Protein AF-A0A958IW26-F1 (afdb_monomer_lite)

Foldseek 3Di:
DDDDDPDPPPPLPDDVLLVCCVPVVDPVSLVVVLVVCLVLQVVLLVVCVVVAPPPDDSVVLSVQLSVQQSVLSVPDDSVVSDDSSVSSNVSSNVSSVVVCVVVVRCPVVNVVVVVVVVVVVVVVVVVVVVVVVVVVVD

Sequence (138 aa):
MITNKIGETMKVQIDPTWQEFYQEKASGVRDKLMTKYLGLVHYVVNKLFKTVPGNVDRDDLVNIGVIGLSEALDRYNPYFGIKFETYAIPRIRGAIIDELRKQDWIPRSLRSKSNRIKKIVEELEQTQRGEVNDRVVA

pLDDT: mean 78.83, std 17.08, range [34.84, 98.19]

Secondary structure (DSSP, 8-state):
-----TT--------HHHHHHHHH--HHHHHHHHHHHHHHHHHHHHHHHTTS-TTS-HHHHHHHHHHHHHHHHHH--GGG---HHHHHHHHHHHHHHHHHHHTT-S-HHHHHHHHHHHHHHHHHHHHHHHHHHHHH--

Structure (mmCIF, N/CA/C/O backbone):
data_AF-A0A958IW26-F1
#
_entry.id   AF-A0A958IW26-F1
#
loop_
_atom_site.group_PDB
_atom_site.id
_atom_site.type_symbol
_atom_site.label_atom_id
_atom_site.label_alt_id
_atom_site.label_comp_id
_atom_site.label_asym_id
_atom_site.label_entity_id
_atom_site.label_seq_id
_atom_site.pdbx_PDB_ins_code
_atom_site.Cartn_x
_atom_site.Cartn_y
_atom_site.Cartn_z
_atom_site.occupancy
_atom_site.B_iso_or_equiv
_atom_site.auth_seq_id
_atom_site.auth_comp_id
_atom_site.auth_asym_id
_atom_site.auth_atom_id
_atom_site.pdbx_PDB_model_num
ATOM 1 N N . MET A 1 1 ? -3.474 37.244 33.821 1.00 37.94 1 MET A N 1
ATOM 2 C CA . MET A 1 1 ? -4.214 35.970 33.691 1.00 37.94 1 MET A CA 1
ATOM 3 C C . MET A 1 1 ? -4.217 35.576 32.222 1.00 37.94 1 MET A C 1
ATOM 5 O O . MET A 1 1 ? -4.948 36.183 31.456 1.00 37.94 1 MET A O 1
ATOM 9 N N . ILE A 1 2 ? -3.360 34.640 31.807 1.00 34.84 2 ILE A N 1
ATOM 10 C CA . ILE A 1 2 ? -3.390 34.072 30.449 1.00 34.84 2 ILE A CA 1
ATOM 11 C C . ILE A 1 2 ? -3.484 32.557 30.623 1.00 34.84 2 ILE A C 1
ATOM 13 O O . ILE A 1 2 ? -2.478 31.860 30.709 1.00 34.84 2 ILE A O 1
ATOM 17 N N . THR A 1 3 ? -4.704 32.050 30.778 1.00 40.06 3 THR A N 1
ATOM 18 C CA . THR A 1 3 ? -4.978 30.612 30.805 1.00 40.06 3 THR A CA 1
ATOM 19 C C . THR A 1 3 ? -5.306 30.139 29.395 1.00 40.06 3 THR A C 1
ATOM 21 O O . THR A 1 3 ? -6.387 30.390 28.876 1.00 40.06 3 THR A O 1
ATOM 24 N N . ASN A 1 4 ? -4.300 29.508 28.792 1.00 46.69 4 ASN A N 1
ATOM 25 C CA . ASN A 1 4 ? -4.349 28.291 27.983 1.00 46.69 4 ASN A CA 1
ATOM 26 C C . ASN A 1 4 ? -5.651 27.977 27.201 1.00 46.69 4 ASN A C 1
ATOM 28 O O . ASN A 1 4 ? -6.670 27.619 27.788 1.00 46.69 4 ASN A O 1
ATOM 32 N N . LYS A 1 5 ? -5.558 27.984 25.862 1.00 46.91 5 LYS A N 1
ATOM 33 C CA . LYS A 1 5 ? -6.530 27.369 24.933 1.00 46.91 5 LYS A CA 1
ATOM 34 C C . LYS A 1 5 ? -5.863 26.541 23.815 1.00 46.91 5 LYS A C 1
ATOM 36 O O . LYS A 1 5 ? -6.458 26.328 22.768 1.00 46.91 5 LYS A O 1
ATOM 41 N N . ILE A 1 6 ? -4.649 26.021 24.024 1.00 49.97 6 ILE A N 1
ATOM 42 C CA . ILE A 1 6 ? -3.988 25.091 23.073 1.00 49.97 6 ILE A CA 1
ATOM 43 C C . ILE A 1 6 ? -4.329 23.616 23.357 1.00 49.97 6 ILE A C 1
ATOM 45 O O . ILE A 1 6 ? -3.515 22.723 23.153 1.00 49.97 6 ILE A O 1
ATOM 49 N N . GLY A 1 7 ? -5.542 23.354 23.847 1.00 41.53 7 GLY A N 1
ATOM 50 C CA . GLY A 1 7 ? -5.981 22.025 24.277 1.00 41.53 7 GLY A CA 1
ATOM 51 C C . GLY A 1 7 ? -7.435 21.707 23.942 1.00 41.53 7 GLY A C 1
ATOM 52 O O . GLY A 1 7 ? -8.033 20.870 24.616 1.00 41.53 7 GLY A O 1
ATOM 53 N N . GLU A 1 8 ? -8.026 22.353 22.931 1.00 43.31 8 GLU A N 1
ATOM 54 C CA . GLU A 1 8 ? -9.251 21.821 22.329 1.00 43.31 8 GLU A CA 1
ATOM 55 C C . GLU A 1 8 ? -8.871 20.542 21.581 1.00 43.31 8 GLU A C 1
ATOM 57 O O . GLU A 1 8 ? -8.380 20.545 20.455 1.00 43.31 8 GLU A O 1
ATOM 62 N N . THR A 1 9 ? -9.014 19.434 22.302 1.00 50.34 9 THR A N 1
ATOM 63 C CA . THR A 1 9 ? -8.904 18.063 21.824 1.00 50.34 9 THR A CA 1
ATOM 64 C C . THR A 1 9 ? -9.733 17.920 20.555 1.00 50.34 9 THR A C 1
ATOM 66 O O . THR A 1 9 ? -10.955 17.783 20.599 1.00 50.34 9 THR A O 1
ATOM 69 N N . MET A 1 10 ? -9.060 17.962 19.406 1.00 47.66 10 MET A N 1
ATOM 70 C CA . MET A 1 10 ? -9.622 17.555 18.127 1.00 47.66 10 MET A CA 1
ATOM 71 C C . MET A 1 10 ? -10.072 16.106 18.310 1.00 47.66 10 MET A C 1
ATOM 73 O O . MET A 1 10 ? -9.257 15.184 18.314 1.00 47.66 10 MET A O 1
ATOM 77 N N . LYS A 1 11 ? -11.367 15.905 18.573 1.00 52.69 11 LYS A N 1
ATOM 78 C CA . LYS A 1 11 ? -11.960 14.575 18.660 1.00 52.69 11 LYS A CA 1
ATOM 79 C C . LYS A 1 11 ? -11.818 13.959 17.276 1.00 52.69 11 LYS A C 1
ATOM 81 O O . LYS A 1 11 ? -12.607 14.261 16.386 1.00 52.69 11 LYS A O 1
ATOM 86 N N . VAL A 1 12 ? -10.776 13.155 17.076 1.00 61.44 12 VAL A N 1
ATOM 87 C CA . VAL A 1 12 ? -10.599 12.389 15.845 1.00 61.44 12 VAL A CA 1
ATOM 88 C C . VAL A 1 12 ? -11.829 11.493 15.724 1.00 61.44 12 VAL A C 1
ATOM 90 O O . VAL A 1 12 ? -12.020 10.582 16.528 1.00 61.44 12 VAL A O 1
ATOM 93 N N . GLN A 1 13 ? -12.716 11.802 14.775 1.00 66.12 13 GLN A N 1
ATOM 94 C CA . GLN A 1 13 ? -13.845 10.940 14.443 1.00 66.12 13 GLN A CA 1
ATOM 95 C C . GLN A 1 13 ? -13.286 9.702 13.746 1.00 66.12 13 GLN A C 1
ATOM 97 O O . GLN A 1 13 ? -12.961 9.725 12.561 1.00 66.12 13 GLN A O 1
ATOM 102 N N . ILE A 1 14 ? -13.117 8.638 14.521 1.00 73.62 14 ILE A N 1
ATOM 103 C CA . ILE A 1 14 ? -12.685 7.335 14.027 1.00 73.62 14 ILE A CA 1
ATOM 104 C C . ILE A 1 14 ? -13.924 6.608 13.499 1.00 73.62 14 ILE A C 1
ATOM 106 O O . ILE A 1 14 ? -14.941 6.556 14.187 1.00 73.62 14 ILE A O 1
ATOM 110 N N . ASP A 1 15 ? -13.844 6.060 12.283 1.00 79.75 15 ASP A N 1
ATOM 111 C CA . ASP A 1 15 ? -14.889 5.185 11.728 1.00 79.75 15 ASP A CA 1
ATOM 112 C C . ASP A 1 15 ? -15.143 4.027 12.721 1.00 79.75 15 ASP A C 1
ATOM 114 O O . ASP A 1 15 ? -14.179 3.358 13.116 1.00 79.75 15 ASP A O 1
ATOM 118 N N . PRO A 1 16 ? -16.399 3.762 13.122 1.00 80.44 16 PRO A N 1
ATOM 119 C CA . PRO A 1 16 ? -16.733 2.680 14.049 1.00 80.44 16 PRO A CA 1
ATOM 120 C C . PRO A 1 16 ? -16.180 1.316 13.620 1.00 80.44 16 PRO A C 1
ATOM 122 O O . PRO A 1 16 ? -15.759 0.531 14.466 1.00 80.44 16 PRO A O 1
ATOM 125 N N . THR A 1 17 ? -16.078 1.069 12.309 1.00 82.06 17 THR A N 1
ATOM 126 C CA . THR A 1 17 ? -15.515 -0.172 11.751 1.00 82.06 17 THR A CA 1
ATOM 127 C C . THR A 1 17 ? -14.055 -0.371 12.170 1.00 82.06 17 THR A C 1
ATOM 129 O O . THR A 1 17 ? -13.616 -1.489 12.431 1.00 82.06 17 THR A O 1
ATOM 132 N N . TRP A 1 18 ? -13.283 0.718 12.259 1.00 84.12 18 TRP A N 1
ATOM 133 C CA . TRP A 1 18 ? -11.896 0.668 12.720 1.00 84.12 18 TRP A CA 1
ATOM 134 C C . TRP A 1 18 ? -11.808 0.461 14.232 1.00 84.12 18 TRP A C 1
ATOM 136 O O . TRP A 1 18 ? -10.890 -0.210 14.692 1.00 84.12 18 TRP A O 1
ATOM 146 N N . GLN A 1 19 ? -12.759 0.984 15.010 1.00 80.38 19 GLN A N 1
ATOM 147 C CA . GLN A 1 19 ? -12.811 0.713 16.449 1.00 80.38 19 GLN A CA 1
ATOM 148 C C . GLN A 1 19 ? -13.086 -0.773 16.717 1.00 80.38 19 GLN A C 1
ATOM 150 O O . GLN A 1 19 ? -12.364 -1.392 17.494 1.00 80.38 19 GLN A O 1
ATOM 155 N N . GLU A 1 20 ? -14.062 -1.357 16.019 1.00 80.56 20 GLU A N 1
ATOM 156 C CA . GLU A 1 20 ? -14.410 -2.783 16.101 1.00 80.56 20 GLU A CA 1
ATOM 157 C C . GLU A 1 20 ? -13.225 -3.677 15.698 1.00 80.56 20 GLU A C 1
ATOM 159 O O . GLU A 1 20 ? -12.880 -4.622 16.408 1.00 80.56 20 GLU A O 1
ATOM 164 N N . PHE A 1 21 ? -12.518 -3.318 14.618 1.00 81.62 21 PHE A N 1
ATOM 165 C CA . PHE A 1 21 ? -11.328 -4.038 14.156 1.00 81.62 21 PHE A CA 1
ATOM 166 C C . PHE A 1 21 ? -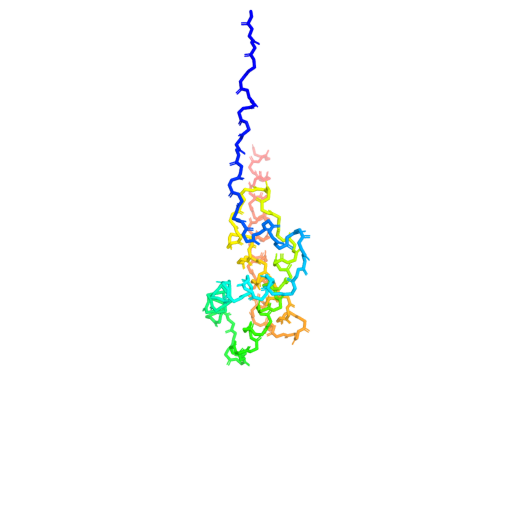10.240 -4.144 15.236 1.00 81.62 21 PHE A C 1
ATOM 168 O O . PHE A 1 21 ? -9.623 -5.199 15.398 1.00 81.62 21 PHE A O 1
ATOM 175 N N . TYR A 1 22 ? -10.026 -3.068 15.998 1.00 76.06 22 TYR A N 1
ATOM 176 C CA . TYR A 1 22 ? -9.035 -3.028 17.072 1.00 76.06 22 TYR A CA 1
ATOM 177 C C . TYR A 1 22 ? -9.491 -3.704 18.368 1.00 76.06 22 TYR A C 1
ATOM 179 O O . TYR A 1 22 ? -8.637 -4.197 19.106 1.00 76.06 22 TYR A O 1
ATOM 187 N N . GLN A 1 23 ? -10.795 -3.725 18.654 1.00 73.19 23 GLN A N 1
ATOM 188 C CA . GLN A 1 23 ? -11.321 -4.306 19.891 1.00 73.19 23 GLN A CA 1
ATOM 189 C C . GLN A 1 23 ? -11.568 -5.810 19.796 1.00 73.19 23 GLN A C 1
ATOM 191 O O . GLN A 1 23 ? -11.191 -6.538 20.710 1.00 73.19 23 GLN A O 1
ATOM 196 N N . GLU A 1 24 ? -12.160 -6.291 18.704 1.00 67.88 24 GLU A N 1
ATOM 197 C CA . GLU A 1 24 ? -12.549 -7.701 18.608 1.00 67.88 24 GLU A CA 1
ATOM 198 C C . GLU A 1 24 ? -11.514 -8.566 17.886 1.00 67.88 24 GLU A C 1
ATOM 200 O O . GLU A 1 24 ? -11.528 -9.784 18.057 1.00 67.88 24 GLU A O 1
ATOM 205 N N . LYS A 1 25 ? -10.626 -7.982 17.058 1.00 61.50 25 LYS A N 1
ATOM 206 C CA . LYS A 1 25 ? -9.758 -8.730 16.117 1.00 61.50 25 LYS A CA 1
ATOM 207 C C . LYS A 1 25 ? -10.507 -9.855 15.370 1.00 61.50 25 LYS A C 1
ATOM 209 O O . LYS A 1 25 ? -9.896 -10.819 14.906 1.00 61.50 25 LYS A O 1
ATOM 214 N N . ALA A 1 26 ? -11.830 -9.746 15.246 1.00 66.19 26 ALA A N 1
ATOM 215 C CA . ALA A 1 26 ? -12.658 -10.763 14.634 1.00 66.19 26 ALA A CA 1
ATOM 216 C C . ALA A 1 26 ? -12.355 -10.805 13.133 1.00 66.19 26 ALA A C 1
ATOM 218 O O . ALA A 1 26 ? -12.308 -9.767 12.463 1.00 66.19 26 ALA A O 1
ATOM 219 N N . SER A 1 27 ? -12.165 -12.011 12.594 1.00 67.06 27 SER A N 1
ATOM 220 C CA . SER A 1 27 ? -11.860 -12.226 11.172 1.00 67.06 27 SER A CA 1
ATOM 221 C C . SER A 1 27 ? -12.870 -11.531 10.250 1.00 67.06 27 SER A C 1
ATOM 223 O O . SER A 1 27 ? -12.481 -10.916 9.260 1.00 67.06 27 SER A O 1
ATOM 225 N N . GLY A 1 28 ? -14.150 -11.500 10.636 1.00 81.44 28 GLY A N 1
ATOM 226 C CA . GLY A 1 28 ? -15.214 -10.878 9.847 1.00 81.44 28 GLY A CA 1
ATOM 227 C C . GLY A 1 28 ? -15.077 -9.364 9.643 1.00 81.44 28 GLY A C 1
ATOM 228 O O . GLY A 1 28 ? -15.518 -8.849 8.616 1.00 81.44 28 GLY A O 1
ATOM 229 N N . VAL A 1 29 ? -14.454 -8.626 10.568 1.00 86.50 29 VAL A N 1
ATOM 230 C CA . VAL A 1 29 ? -14.251 -7.171 10.411 1.00 86.50 29 VAL A CA 1
ATOM 231 C C . VAL A 1 29 ? -13.083 -6.895 9.471 1.00 86.50 29 VAL A C 1
ATOM 233 O O . VAL A 1 29 ? -13.155 -5.994 8.632 1.00 86.50 29 VAL A O 1
ATOM 236 N N . ARG A 1 30 ? -12.030 -7.720 9.554 1.00 88.19 30 ARG A N 1
ATOM 237 C CA . ARG A 1 30 ? -10.900 -7.667 8.620 1.00 88.19 30 ARG A CA 1
ATOM 238 C C . ARG A 1 30 ? -11.377 -7.845 7.183 1.00 88.19 30 ARG A C 1
ATOM 240 O O . ARG A 1 30 ? -11.021 -7.039 6.328 1.00 88.19 30 ARG A O 1
ATOM 247 N N . ASP A 1 31 ? -12.200 -8.859 6.931 1.00 90.44 31 ASP A N 1
ATOM 248 C CA . ASP A 1 31 ? -12.671 -9.188 5.583 1.00 90.44 31 ASP A CA 1
ATOM 249 C C . ASP A 1 31 ? -13.552 -8.075 4.998 1.00 90.44 31 ASP A C 1
ATOM 251 O O . ASP A 1 31 ? -13.423 -7.719 3.821 1.00 90.44 31 ASP A O 1
ATOM 255 N N . LYS A 1 32 ? -14.386 -7.439 5.835 1.00 91.31 32 LYS A N 1
ATOM 256 C CA . LYS A 1 32 ? -15.152 -6.240 5.455 1.00 91.31 32 LYS A CA 1
ATOM 257 C C . LYS A 1 32 ? -14.230 -5.090 5.044 1.00 91.31 32 LYS A C 1
ATOM 259 O O . LYS A 1 32 ? -14.454 -4.476 4.002 1.00 91.31 32 LYS A O 1
ATOM 264 N N . LEU A 1 33 ? -13.190 -4.801 5.832 1.00 92.81 33 LEU A N 1
ATOM 265 C CA . LEU A 1 33 ? -12.228 -3.735 5.527 1.00 92.81 33 LEU A CA 1
ATOM 266 C C . LEU A 1 33 ? -11.403 -4.049 4.273 1.00 92.81 33 LEU A C 1
ATOM 268 O O . LEU A 1 33 ? -11.218 -3.172 3.430 1.00 92.81 33 LEU A O 1
ATOM 272 N N . MET A 1 34 ? -10.968 -5.298 4.107 1.00 94.56 34 MET A N 1
ATOM 273 C CA . MET A 1 34 ? -10.274 -5.754 2.905 1.00 94.56 34 MET A CA 1
ATOM 274 C C . MET A 1 34 ? -11.133 -5.523 1.661 1.00 94.56 34 MET A C 1
ATOM 276 O O . MET A 1 34 ? -10.685 -4.894 0.704 1.00 94.56 34 MET A O 1
ATOM 280 N N . THR A 1 35 ? -12.396 -5.948 1.710 1.00 94.75 35 THR A N 1
ATOM 281 C CA . THR A 1 35 ? -13.355 -5.775 0.612 1.00 94.75 35 THR A CA 1
ATOM 282 C C . THR A 1 35 ? -13.610 -4.295 0.317 1.00 94.75 35 THR A C 1
ATOM 284 O O . THR A 1 35 ? -13.579 -3.884 -0.842 1.00 94.75 35 THR A O 1
ATOM 287 N N . LYS A 1 36 ? -13.791 -3.468 1.359 1.00 94.94 36 LYS A N 1
ATOM 288 C CA . LYS A 1 36 ? -14.001 -2.013 1.241 1.00 94.94 36 LYS A CA 1
ATOM 289 C C . LYS A 1 36 ? -12.849 -1.321 0.507 1.00 94.94 36 LYS A C 1
ATOM 291 O O . LYS A 1 36 ? -13.092 -0.421 -0.294 1.00 94.94 36 LYS A O 1
ATOM 296 N N . TYR A 1 37 ? -11.606 -1.729 0.769 1.00 96.69 37 TYR A N 1
ATOM 297 C CA . TYR A 1 37 ? -10.413 -1.047 0.260 1.00 96.69 37 TYR A CA 1
ATOM 298 C C . TYR A 1 37 ? -9.722 -1.740 -0.917 1.00 96.69 37 TYR A C 1
ATOM 300 O O . TYR A 1 37 ? -8.768 -1.183 -1.465 1.00 96.69 37 TYR A O 1
ATOM 308 N N . LEU A 1 38 ? -10.225 -2.888 -1.379 1.00 96.62 38 LEU A N 1
ATOM 309 C CA . LEU A 1 38 ? -9.664 -3.629 -2.513 1.00 96.62 38 LEU A CA 1
ATOM 310 C C . LEU A 1 38 ? -9.526 -2.766 -3.780 1.00 96.62 38 LEU A C 1
ATOM 312 O O . LEU A 1 38 ? -8.545 -2.875 -4.515 1.00 96.62 38 LEU A O 1
ATOM 316 N N . GLY A 1 39 ? -10.454 -1.828 -4.003 1.00 97.62 39 GLY A N 1
ATOM 317 C CA . GLY A 1 39 ? -10.388 -0.879 -5.121 1.00 97.62 39 GLY A CA 1
ATOM 318 C C . GLY A 1 39 ? -9.101 -0.037 -5.161 1.00 97.62 39 GLY A C 1
ATOM 319 O O . GLY A 1 39 ? -8.639 0.326 -6.246 1.00 97.62 39 GLY A O 1
ATOM 320 N N . LEU A 1 40 ? -8.465 0.219 -4.008 1.00 97.88 40 LEU A N 1
ATOM 321 C CA . LEU A 1 40 ? -7.180 0.925 -3.939 1.00 97.88 40 LEU A CA 1
ATOM 322 C C . LEU A 1 40 ? -6.055 0.131 -4.605 1.00 97.88 40 LEU A C 1
ATOM 324 O O . LEU A 1 40 ? -5.181 0.730 -5.233 1.00 97.88 40 LEU A O 1
ATOM 328 N N . VAL A 1 41 ? -6.090 -1.202 -4.510 1.00 98.19 41 VAL A N 1
ATOM 329 C CA . VAL A 1 41 ? -5.107 -2.075 -5.161 1.00 98.19 41 VAL A CA 1
ATOM 330 C C . VAL A 1 41 ? -5.191 -1.900 -6.668 1.00 98.19 41 VAL A C 1
ATOM 332 O O . VAL A 1 41 ? -4.195 -1.556 -7.303 1.00 98.19 41 VAL A O 1
ATOM 335 N N . HIS A 1 42 ? -6.388 -2.026 -7.243 1.00 97.19 42 HIS A N 1
ATOM 336 C CA . HIS A 1 42 ? -6.584 -1.840 -8.681 1.00 97.19 42 HIS A CA 1
ATOM 337 C C . HIS A 1 42 ? -6.192 -0.437 -9.148 1.00 97.19 42 HIS A C 1
ATOM 339 O O . HIS A 1 42 ? -5.577 -0.294 -10.206 1.00 97.19 42 HIS A O 1
ATOM 345 N N . TYR A 1 43 ? -6.492 0.595 -8.357 1.00 97.38 43 TYR A N 1
ATOM 346 C CA . TYR A 1 43 ? -6.054 1.959 -8.646 1.00 97.38 43 TYR A CA 1
ATOM 347 C C . TYR A 1 43 ? -4.521 2.071 -8.712 1.00 97.38 43 TYR A C 1
ATOM 349 O O . TYR A 1 43 ? -3.978 2.611 -9.682 1.00 97.38 43 TYR A O 1
ATOM 357 N N . VAL A 1 44 ? -3.810 1.532 -7.716 1.00 96.69 44 VAL A N 1
ATOM 358 C CA . VAL A 1 44 ? -2.341 1.564 -7.670 1.00 96.69 44 VAL A CA 1
ATOM 359 C C . VAL A 1 44 ? -1.735 0.756 -8.816 1.00 96.69 44 VAL A C 1
ATOM 361 O O . VAL A 1 44 ? -0.846 1.264 -9.505 1.00 96.69 44 VAL A O 1
ATOM 364 N N . VAL A 1 45 ? -2.242 -0.453 -9.066 1.00 95.44 45 VAL A N 1
ATOM 365 C CA . VAL A 1 45 ? -1.787 -1.324 -10.156 1.00 95.44 45 VAL A CA 1
ATOM 366 C C . VAL A 1 45 ? -1.983 -0.644 -11.506 1.00 95.44 45 VAL A C 1
ATOM 368 O O . VAL A 1 45 ? -1.027 -0.543 -12.265 1.00 95.44 45 VAL A O 1
ATOM 371 N N . ASN A 1 46 ? -3.156 -0.071 -11.788 1.00 94.75 46 ASN A N 1
ATOM 372 C CA . ASN A 1 46 ? -3.413 0.639 -13.049 1.00 94.75 46 ASN A CA 1
ATOM 373 C C . ASN A 1 46 ? -2.448 1.809 -13.280 1.00 94.75 46 ASN A C 1
ATOM 375 O O . ASN A 1 46 ? -2.078 2.107 -14.418 1.00 94.75 46 ASN A O 1
ATOM 379 N N . LYS A 1 47 ? -2.034 2.489 -12.206 1.00 92.56 47 LYS A N 1
ATOM 380 C CA . LYS A 1 47 ? -1.063 3.584 -12.281 1.00 92.56 47 LYS A CA 1
ATOM 381 C C . LYS A 1 47 ? 0.363 3.074 -12.497 1.00 92.56 47 LYS A C 1
ATOM 383 O O . LYS A 1 47 ? 1.118 3.706 -13.231 1.00 92.56 47 LYS A O 1
ATOM 388 N N . LEU A 1 48 ? 0.733 1.961 -11.863 1.00 89.06 48 LEU A N 1
ATOM 389 C CA . LEU A 1 48 ? 2.055 1.345 -11.997 1.00 89.06 48 LEU A CA 1
ATOM 390 C C . LEU A 1 48 ? 2.242 0.634 -13.334 1.00 89.06 48 LEU A C 1
ATOM 392 O O . LEU A 1 48 ? 3.300 0.782 -13.935 1.00 89.06 48 LEU A O 1
ATOM 396 N N . PHE A 1 49 ? 1.228 -0.074 -13.825 1.00 86.06 49 PHE A N 1
ATOM 397 C CA . PHE A 1 49 ? 1.301 -0.896 -15.034 1.00 86.06 49 PHE A CA 1
ATOM 398 C C . PHE A 1 49 ? 1.754 -0.095 -16.263 1.00 86.06 49 PHE A C 1
ATOM 400 O O . PHE A 1 49 ? 2.519 -0.587 -17.078 1.00 86.06 49 PHE A O 1
ATOM 407 N N . LYS A 1 50 ? 1.406 1.197 -16.332 1.00 83.69 50 LYS A N 1
ATOM 408 C CA . LYS A 1 50 ? 1.872 2.127 -17.382 1.00 83.69 50 LYS A CA 1
ATOM 409 C C . LYS A 1 50 ? 3.388 2.370 -17.393 1.00 83.69 50 LYS A C 1
ATOM 411 O O . LYS A 1 50 ? 3.917 2.899 -18.362 1.00 83.69 50 LYS A O 1
ATOM 416 N N . THR A 1 51 ? 4.066 2.079 -16.287 1.00 80.50 51 THR A N 1
ATOM 417 C CA . THR A 1 51 ? 5.496 2.355 -16.069 1.00 80.50 51 THR A CA 1
ATOM 418 C C . THR A 1 51 ? 6.350 1.092 -16.029 1.00 80.50 51 THR A C 1
ATOM 420 O O . THR A 1 51 ? 7.577 1.181 -16.056 1.00 80.50 51 THR A O 1
ATOM 423 N N . VAL A 1 52 ? 5.708 -0.073 -15.953 1.00 73.12 52 VAL A N 1
ATOM 424 C CA . VAL A 1 52 ? 6.356 -1.379 -15.864 1.00 73.12 52 VAL A CA 1
ATOM 425 C C . VAL A 1 52 ? 6.477 -1.960 -17.285 1.00 73.12 52 VAL A C 1
ATOM 427 O O . VAL A 1 52 ? 5.577 -1.748 -18.096 1.00 73.12 52 VAL A O 1
ATOM 430 N N . PRO A 1 53 ? 7.587 -2.635 -17.644 1.00 66.69 53 PRO A N 1
ATOM 431 C CA . PRO A 1 53 ? 7.748 -3.216 -18.977 1.00 66.69 53 PRO A CA 1
ATOM 432 C C . PRO A 1 53 ? 6.718 -4.332 -19.234 1.00 66.69 53 PRO A C 1
ATOM 434 O O . PRO A 1 53 ? 6.274 -5.000 -18.303 1.00 66.69 53 PRO A O 1
ATOM 437 N N . GLY A 1 54 ? 6.338 -4.525 -20.502 1.00 68.94 54 GLY A N 1
ATOM 438 C CA . GLY A 1 54 ? 5.161 -5.310 -20.918 1.00 68.94 54 GLY A CA 1
ATOM 439 C C . GLY A 1 54 ? 5.218 -6.828 -20.717 1.00 68.94 54 GLY A C 1
ATOM 440 O O . GLY A 1 54 ? 4.373 -7.535 -21.247 1.00 68.94 54 GLY A O 1
ATOM 441 N N . ASN A 1 55 ? 6.209 -7.337 -19.996 1.00 75.44 55 ASN A N 1
ATOM 442 C CA . ASN A 1 55 ? 6.361 -8.748 -19.668 1.00 75.44 55 ASN A CA 1
ATOM 443 C C . ASN A 1 55 ? 5.738 -9.113 -18.296 1.00 75.44 55 ASN A C 1
ATOM 445 O O . ASN A 1 55 ? 5.806 -10.270 -17.903 1.00 75.44 55 ASN A O 1
ATOM 449 N N . VAL A 1 56 ? 5.188 -8.139 -17.548 1.00 80.50 56 VAL A N 1
ATOM 450 C CA . VAL A 1 56 ? 4.573 -8.365 -16.223 1.00 80.50 56 VAL A CA 1
ATOM 451 C C . VAL A 1 56 ? 3.092 -8.617 -16.380 1.00 80.50 56 VAL A C 1
ATOM 453 O O . VAL A 1 56 ? 2.408 -7.822 -17.028 1.00 80.50 56 VAL A O 1
ATOM 456 N N . ASP A 1 57 ? 2.593 -9.659 -15.723 1.00 86.38 57 ASP A N 1
ATOM 457 C CA . ASP A 1 57 ? 1.161 -9.885 -15.624 1.00 86.38 57 ASP A CA 1
ATOM 458 C C . ASP A 1 57 ? 0.521 -8.874 -14.662 1.00 86.38 57 ASP A C 1
ATOM 460 O O . ASP A 1 57 ? 0.984 -8.623 -13.545 1.00 86.38 57 ASP A O 1
ATOM 464 N N . ARG A 1 58 ? -0.579 -8.269 -15.105 1.00 90.19 58 ARG A N 1
ATOM 465 C CA . ARG A 1 58 ? -1.363 -7.359 -14.279 1.00 90.19 58 ARG A CA 1
ATOM 466 C C . ARG A 1 58 ? -1.928 -8.076 -13.053 1.00 90.19 58 ARG A C 1
ATOM 468 O O . ARG A 1 58 ? -2.006 -7.447 -11.996 1.00 90.19 58 ARG A O 1
ATOM 475 N N . ASP A 1 59 ? -2.309 -9.340 -13.184 1.00 91.31 59 ASP A N 1
ATOM 476 C CA . ASP A 1 59 ? -2.932 -10.096 -12.098 1.00 91.31 59 ASP A CA 1
ATOM 477 C C . ASP A 1 59 ? -1.921 -10.429 -10.992 1.00 91.31 59 ASP A C 1
ATOM 479 O O . ASP A 1 59 ? -2.250 -10.328 -9.807 1.00 91.31 59 ASP A O 1
ATOM 483 N N . ASP A 1 60 ? -0.652 -10.648 -11.345 1.00 90.94 60 ASP A N 1
ATOM 484 C CA . ASP A 1 60 ? 0.437 -10.776 -10.369 1.00 90.94 60 ASP A CA 1
ATOM 485 C C . ASP A 1 60 ? 0.611 -9.493 -9.548 1.00 90.94 60 ASP A C 1
ATOM 487 O O . ASP A 1 60 ? 0.722 -9.531 -8.320 1.00 90.94 60 ASP A O 1
ATOM 491 N N . LEU A 1 61 ? 0.558 -8.324 -10.197 1.00 92.31 61 LEU A N 1
ATOM 492 C CA . LEU A 1 61 ? 0.630 -7.039 -9.493 1.00 92.31 61 LEU A CA 1
ATOM 493 C C . LEU A 1 61 ? -0.556 -6.823 -8.551 1.00 92.31 61 LEU A C 1
ATOM 495 O O . LEU A 1 61 ? -0.388 -6.224 -7.486 1.00 92.31 61 LEU A O 1
ATOM 499 N N . VAL A 1 62 ? -1.751 -7.281 -8.938 1.00 96.19 62 VAL A N 1
ATOM 500 C CA . VAL A 1 62 ? -2.934 -7.241 -8.070 1.00 96.19 62 VAL A CA 1
ATOM 501 C C . VAL A 1 62 ? -2.712 -8.131 -6.853 1.00 96.19 62 VAL A C 1
ATOM 503 O O . VAL A 1 62 ? -2.887 -7.644 -5.739 1.00 96.19 62 VAL A O 1
ATOM 506 N N . ASN A 1 63 ? -2.251 -9.369 -7.034 1.00 95.88 63 ASN A N 1
ATOM 507 C CA . ASN A 1 63 ? -1.982 -10.294 -5.929 1.00 95.88 63 ASN A CA 1
ATOM 508 C C . ASN A 1 63 ? -0.966 -9.717 -4.933 1.00 95.88 63 ASN A C 1
ATOM 510 O O . ASN A 1 63 ? -1.222 -9.680 -3.728 1.00 95.88 63 ASN A O 1
ATOM 514 N N . ILE A 1 64 ? 0.146 -9.169 -5.428 1.00 95.50 64 ILE A N 1
ATOM 515 C CA . ILE A 1 64 ? 1.149 -8.506 -4.583 1.00 95.50 64 ILE A CA 1
ATOM 516 C C . ILE A 1 64 ? 0.546 -7.282 -3.880 1.00 95.50 64 ILE A C 1
ATOM 518 O O . ILE A 1 64 ? 0.774 -7.047 -2.691 1.00 95.50 64 ILE A O 1
ATOM 522 N N . GLY A 1 65 ? -0.256 -6.496 -4.598 1.00 97.31 65 GLY A N 1
ATOM 523 C CA . GLY A 1 65 ? -0.923 -5.327 -4.043 1.00 97.31 65 GLY A CA 1
ATOM 524 C C . GLY A 1 65 ? -1.927 -5.666 -2.937 1.00 97.31 65 GLY A C 1
ATOM 525 O O . GLY A 1 65 ? -2.017 -4.918 -1.964 1.00 97.31 65 GLY A O 1
ATOM 526 N N . VAL A 1 66 ? -2.630 -6.799 -3.035 1.00 97.94 66 VAL A N 1
ATOM 527 C CA . VAL A 1 66 ? -3.524 -7.311 -1.981 1.00 97.94 66 VAL A CA 1
ATOM 528 C C . VAL A 1 66 ? -2.738 -7.651 -0.715 1.00 97.94 66 VAL A C 1
ATOM 530 O O . VAL A 1 66 ? -3.167 -7.285 0.379 1.00 97.94 66 VAL A O 1
ATOM 533 N N . ILE A 1 67 ? -1.555 -8.261 -0.842 1.00 97.06 67 ILE A N 1
ATOM 534 C CA . ILE A 1 67 ? -0.663 -8.507 0.305 1.00 97.06 67 ILE A CA 1
ATOM 535 C C . ILE A 1 67 ? -0.249 -7.172 0.943 1.00 97.06 67 ILE A C 1
ATOM 537 O O . ILE A 1 67 ? -0.376 -6.996 2.154 1.00 97.06 67 ILE A O 1
ATOM 541 N N . GLY A 1 68 ? 0.148 -6.187 0.131 1.00 97.12 68 GLY A N 1
ATOM 542 C CA . GLY A 1 68 ? 0.496 -4.848 0.619 1.00 97.12 68 GLY A CA 1
ATOM 543 C C . GLY A 1 68 ? -0.666 -4.116 1.306 1.00 97.12 68 GLY A C 1
ATOM 544 O O . GLY A 1 68 ? -0.452 -3.403 2.287 1.00 97.12 68 GLY A O 1
ATOM 545 N N . LEU A 1 69 ? -1.899 -4.301 0.825 1.00 98.06 69 LEU A N 1
ATOM 546 C CA . LEU A 1 69 ? -3.106 -3.777 1.468 1.00 98.06 69 LEU A CA 1
ATOM 547 C C . LEU A 1 69 ? -3.352 -4.468 2.815 1.00 98.06 69 LEU A C 1
ATOM 549 O O . LEU A 1 69 ? -3.635 -3.786 3.796 1.00 98.06 69 LEU A O 1
ATOM 553 N N . SER A 1 70 ? -3.196 -5.791 2.874 1.00 96.19 70 SER A N 1
ATOM 554 C CA . SER A 1 70 ? -3.301 -6.586 4.102 1.00 96.19 70 SER A CA 1
ATOM 555 C C . SER A 1 70 ? -2.348 -6.081 5.185 1.00 96.19 70 SER A C 1
ATOM 557 O O . SER A 1 70 ? -2.779 -5.749 6.287 1.00 96.19 70 SER A O 1
ATOM 559 N N . GLU A 1 71 ? -1.074 -5.890 4.843 1.00 95.75 71 GLU A N 1
ATOM 560 C CA . GLU A 1 71 ? -0.086 -5.338 5.774 1.00 95.75 71 GLU A CA 1
ATOM 561 C C . GLU A 1 71 ? -0.382 -3.887 6.178 1.00 95.75 71 GLU A C 1
ATOM 563 O O . GLU A 1 71 ? -0.069 -3.471 7.297 1.00 95.75 71 GLU A O 1
ATOM 568 N N . ALA A 1 72 ? -0.951 -3.090 5.269 1.00 96.19 72 ALA A N 1
ATOM 569 C CA . ALA A 1 72 ? -1.356 -1.724 5.572 1.00 96.19 72 ALA A CA 1
ATOM 570 C C . ALA A 1 72 ? -2.533 -1.699 6.557 1.00 96.19 72 ALA A C 1
ATOM 572 O O . ALA A 1 72 ? -2.508 -0.895 7.485 1.00 96.19 72 ALA A O 1
ATOM 573 N N . LEU A 1 73 ? -3.522 -2.586 6.402 1.00 94.19 73 LEU A N 1
ATOM 574 C CA . LEU A 1 73 ? -4.624 -2.742 7.360 1.00 94.19 73 LEU A CA 1
ATOM 575 C C . LEU A 1 73 ? -4.089 -3.076 8.759 1.00 94.19 73 LEU A C 1
ATOM 577 O O . LEU A 1 73 ? -4.516 -2.465 9.733 1.00 94.19 73 LEU A O 1
ATOM 581 N N . ASP A 1 74 ? -3.116 -3.987 8.853 1.00 91.44 74 ASP A N 1
ATOM 582 C CA . ASP A 1 74 ? -2.537 -4.419 10.134 1.00 91.44 74 ASP A CA 1
ATOM 583 C C . ASP A 1 74 ? -1.795 -3.311 10.887 1.00 91.44 74 ASP A C 1
ATOM 585 O O . ASP A 1 74 ? -1.739 -3.310 12.118 1.00 91.44 74 ASP A O 1
ATOM 589 N N . ARG A 1 75 ? -1.187 -2.374 10.155 1.00 91.69 75 ARG A N 1
ATOM 590 C CA . ARG A 1 75 ? -0.310 -1.336 10.721 1.00 91.69 75 ARG A CA 1
ATOM 591 C C . ARG A 1 75 ? -0.961 0.042 10.808 1.00 91.69 75 ARG A C 1
ATOM 593 O O . ARG A 1 75 ? -0.376 0.945 11.407 1.00 91.69 75 ARG A O 1
ATOM 600 N N . TYR A 1 76 ? -2.123 0.232 10.193 1.00 93.00 76 TYR A N 1
ATOM 601 C CA . TYR A 1 76 ? -2.783 1.529 10.139 1.00 93.00 76 TYR A CA 1
ATOM 602 C C . TYR A 1 76 ? -3.435 1.896 11.463 1.00 93.00 76 TYR A C 1
ATOM 604 O O . TYR A 1 76 ? -4.389 1.258 11.875 1.00 93.00 76 TYR A O 1
ATOM 612 N N . ASN A 1 77 ? -3.013 3.012 12.047 1.00 88.94 77 ASN A N 1
ATOM 613 C CA . ASN A 1 77 ? -3.602 3.532 13.269 1.00 88.94 77 ASN A CA 1
ATOM 614 C C . ASN A 1 77 ? -4.500 4.762 12.970 1.00 88.94 77 ASN A C 1
ATOM 616 O O . ASN A 1 77 ? -3.982 5.809 12.563 1.00 88.94 77 ASN A O 1
ATOM 620 N N . PRO A 1 78 ? -5.825 4.680 13.214 1.00 86.94 78 PRO A N 1
ATOM 621 C CA . PRO A 1 78 ? -6.765 5.768 12.941 1.00 86.94 78 PRO A CA 1
ATOM 622 C C . PRO A 1 78 ? -6.652 6.953 13.912 1.00 86.94 78 PRO A C 1
ATOM 624 O O . PRO A 1 78 ? -7.093 8.054 13.584 1.00 86.94 78 PRO A O 1
ATOM 627 N N . TYR A 1 79 ? -6.033 6.776 15.084 1.00 84.56 79 TYR A N 1
ATOM 628 C CA . TYR A 1 79 ? -5.859 7.839 16.081 1.00 84.56 79 TYR A CA 1
ATOM 629 C C . TYR A 1 79 ? -4.911 8.952 15.609 1.00 84.56 79 TYR A C 1
ATOM 631 O O . TYR A 1 79 ? -4.929 10.046 16.165 1.00 84.56 79 TYR A O 1
ATOM 639 N N . PHE A 1 80 ? -4.126 8.716 14.551 1.00 86.31 80 PHE A N 1
ATOM 640 C CA . PHE A 1 80 ? -3.299 9.747 13.918 1.00 86.31 80 PHE A CA 1
ATOM 641 C C . PHE A 1 80 ? -4.095 10.739 13.054 1.00 86.31 80 PHE A C 1
ATOM 643 O O . PHE A 1 80 ? -3.514 11.687 12.530 1.00 86.31 80 PHE A O 1
ATOM 650 N N . GLY A 1 81 ? -5.404 10.536 12.866 1.00 85.25 81 GLY A N 1
ATOM 651 C CA . GLY A 1 81 ? -6.265 11.471 12.133 1.00 85.25 81 GLY A CA 1
ATOM 652 C C . GLY A 1 81 ? -6.020 11.524 10.620 1.00 85.25 81 GLY A C 1
ATOM 653 O O . GLY A 1 81 ? -6.570 12.386 9.937 1.00 85.25 81 GLY A O 1
ATOM 654 N N . ILE A 1 82 ? -5.218 10.607 10.076 1.00 89.75 82 ILE A N 1
ATOM 655 C CA . ILE A 1 82 ? -5.012 10.458 8.632 1.00 89.75 82 ILE A CA 1
ATOM 656 C C . ILE A 1 82 ? -5.992 9.434 8.065 1.00 89.75 82 ILE A C 1
ATOM 658 O O . ILE A 1 82 ? -6.221 8.388 8.666 1.00 89.75 82 ILE A O 1
ATOM 662 N N . LYS A 1 83 ? -6.553 9.707 6.884 1.00 91.19 83 LYS A N 1
ATOM 663 C CA . LYS A 1 83 ? -7.410 8.748 6.174 1.00 91.19 83 LYS A CA 1
ATOM 664 C C . LYS A 1 83 ? -6.624 7.485 5.810 1.00 91.19 83 LYS A C 1
ATOM 666 O O . LYS A 1 83 ? -5.452 7.579 5.431 1.00 91.19 83 LYS A O 1
ATOM 671 N N . PHE A 1 84 ? -7.273 6.323 5.879 1.00 94.19 84 PHE A N 1
ATOM 672 C CA . PHE A 1 84 ? -6.632 5.051 5.541 1.00 94.19 84 PHE A CA 1
ATOM 673 C C . PHE A 1 84 ? -6.109 5.040 4.104 1.00 94.19 84 PHE A C 1
ATOM 675 O O . PHE A 1 84 ? -4.995 4.597 3.867 1.00 94.19 84 PHE A O 1
ATOM 682 N N . GLU A 1 85 ? -6.856 5.595 3.152 1.00 94.94 85 GLU A N 1
ATOM 683 C CA . GLU A 1 85 ? -6.479 5.665 1.740 1.00 94.94 85 GLU A CA 1
ATOM 684 C C . GLU A 1 85 ? -5.145 6.401 1.551 1.00 94.94 85 GLU A C 1
ATOM 686 O O . GLU A 1 85 ? -4.273 5.941 0.810 1.00 94.94 85 GLU A O 1
ATOM 691 N N . THR A 1 86 ? -4.957 7.509 2.277 1.00 95.31 86 THR A N 1
ATOM 692 C CA . THR A 1 86 ? -3.716 8.299 2.269 1.00 95.31 86 THR A CA 1
ATOM 693 C C . THR A 1 86 ? -2.526 7.478 2.763 1.00 95.31 86 THR A C 1
ATOM 695 O O . THR A 1 86 ? -1.427 7.601 2.223 1.00 95.31 86 THR A O 1
ATOM 698 N N . TYR A 1 87 ? -2.741 6.619 3.761 1.00 95.25 87 TYR A N 1
ATOM 699 C CA . TYR A 1 87 ? -1.719 5.722 4.296 1.00 95.25 87 TYR A CA 1
ATOM 700 C C . TYR A 1 87 ? -1.469 4.502 3.392 1.00 95.25 87 TYR A C 1
ATOM 702 O O . TYR A 1 87 ? -0.323 4.148 3.126 1.00 95.25 87 TYR A O 1
ATOM 710 N N . ALA A 1 88 ? -2.524 3.865 2.887 1.00 97.12 88 ALA A N 1
ATOM 711 C CA . ALA A 1 88 ? -2.465 2.579 2.201 1.00 97.12 88 ALA A CA 1
ATOM 712 C C . ALA A 1 88 ? -1.883 2.679 0.786 1.00 97.12 88 ALA A C 1
ATOM 714 O O . ALA A 1 88 ? -1.086 1.830 0.394 1.00 97.12 88 ALA A O 1
ATOM 715 N N . ILE A 1 89 ? -2.218 3.725 0.023 1.00 97.88 89 ILE A N 1
ATOM 716 C CA . ILE A 1 89 ? -1.741 3.907 -1.360 1.00 97.88 89 ILE A CA 1
ATOM 717 C C . ILE A 1 89 ? -0.204 3.811 -1.484 1.00 97.88 89 ILE A C 1
ATOM 719 O O . ILE A 1 89 ? 0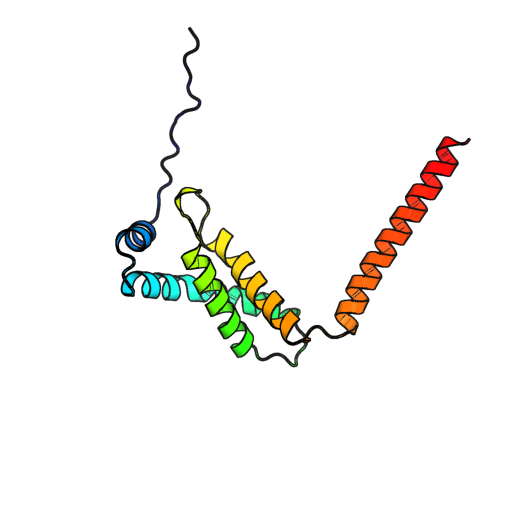.272 3.010 -2.297 1.00 97.88 89 ILE A O 1
ATOM 723 N N . PRO A 1 90 ? 0.607 4.574 -0.719 1.00 97.00 90 PRO A N 1
ATOM 724 C CA . PRO A 1 90 ? 2.063 4.459 -0.800 1.00 97.00 90 PRO A CA 1
ATOM 725 C C . PRO A 1 90 ? 2.585 3.104 -0.295 1.00 97.00 90 PRO A C 1
ATOM 727 O O . PRO A 1 90 ? 3.604 2.634 -0.800 1.00 97.00 90 PRO A O 1
ATOM 730 N N . ARG A 1 91 ? 1.889 2.444 0.643 1.00 97.50 91 ARG A N 1
ATOM 731 C CA . ARG A 1 91 ? 2.266 1.119 1.170 1.00 97.50 91 ARG A CA 1
ATOM 732 C C . ARG A 1 91 ? 2.057 0.007 0.144 1.00 97.50 91 ARG A C 1
ATOM 734 O O . ARG A 1 91 ? 2.993 -0.740 -0.119 1.00 97.50 91 ARG A O 1
ATOM 741 N N . ILE A 1 92 ? 0.890 -0.030 -0.500 1.00 98.00 92 ILE A N 1
ATOM 742 C CA . ILE A 1 92 ? 0.571 -0.959 -1.597 1.00 98.00 92 ILE A CA 1
ATOM 743 C C . ILE A 1 92 ? 1.575 -0.783 -2.740 1.00 98.00 92 ILE A C 1
ATOM 745 O O . ILE A 1 92 ? 2.147 -1.750 -3.236 1.00 98.00 92 ILE A O 1
ATOM 749 N N . ARG A 1 93 ? 1.840 0.471 -3.135 1.00 96.06 93 ARG A N 1
ATOM 750 C CA . ARG A 1 93 ? 2.824 0.782 -4.180 1.00 96.06 93 ARG A CA 1
ATOM 751 C C . ARG A 1 93 ? 4.222 0.279 -3.805 1.00 96.06 93 ARG A C 1
ATOM 753 O O . ARG A 1 93 ? 4.909 -0.259 -4.668 1.00 96.06 93 ARG A O 1
ATOM 760 N N . GLY A 1 94 ? 4.636 0.484 -2.554 1.00 94.62 94 GLY A N 1
ATOM 761 C CA . GLY A 1 94 ? 5.917 0.010 -2.031 1.00 94.62 94 GLY A CA 1
ATOM 762 C C . GLY A 1 94 ? 6.043 -1.507 -2.118 1.00 94.62 94 GLY A C 1
ATOM 763 O O . GLY A 1 94 ? 6.994 -1.984 -2.722 1.00 94.62 94 GLY A O 1
ATOM 764 N N . ALA A 1 95 ? 5.037 -2.242 -1.633 1.00 95.62 95 ALA A N 1
ATOM 765 C CA . ALA A 1 95 ? 5.008 -3.705 -1.686 1.00 95.62 95 ALA A CA 1
ATOM 766 C C . ALA A 1 95 ? 5.189 -4.239 -3.116 1.00 95.62 95 ALA A C 1
ATOM 768 O O . ALA A 1 95 ? 6.029 -5.102 -3.354 1.00 95.62 95 ALA A O 1
ATOM 769 N N . ILE A 1 96 ? 4.472 -3.658 -4.085 1.00 93.50 96 ILE A N 1
ATOM 770 C CA . ILE A 1 96 ? 4.601 -4.031 -5.499 1.00 93.50 96 ILE A CA 1
ATOM 771 C C . ILE A 1 96 ? 6.016 -3.762 -6.026 1.00 93.50 96 ILE A C 1
ATOM 773 O O . ILE A 1 96 ? 6.619 -4.623 -6.662 1.00 93.50 96 ILE A O 1
ATOM 777 N N . ILE A 1 97 ? 6.562 -2.569 -5.778 1.00 90.69 97 ILE A N 1
ATOM 778 C CA . ILE A 1 97 ? 7.902 -2.201 -6.258 1.00 90.69 97 ILE A CA 1
ATOM 779 C C . ILE A 1 97 ? 8.977 -3.091 -5.629 1.00 90.69 97 ILE A C 1
ATOM 781 O O . ILE A 1 97 ? 9.928 -3.474 -6.310 1.00 90.69 97 ILE A O 1
ATOM 785 N N . ASP A 1 98 ? 8.847 -3.396 -4.342 1.00 90.94 98 ASP A N 1
ATOM 786 C CA . ASP A 1 98 ? 9.814 -4.209 -3.617 1.00 90.94 98 ASP A CA 1
ATOM 787 C C . ASP A 1 98 ? 9.779 -5.666 -4.082 1.00 90.94 98 ASP A C 1
ATOM 789 O O . ASP A 1 98 ? 10.838 -6.268 -4.245 1.00 90.94 98 ASP A O 1
ATOM 793 N N . GLU A 1 99 ? 8.606 -6.212 -4.401 1.00 89.56 99 GLU A N 1
ATOM 794 C CA . GLU A 1 99 ? 8.504 -7.559 -4.967 1.00 89.56 99 GLU A CA 1
ATOM 795 C C . GLU A 1 99 ? 9.071 -7.631 -6.392 1.00 89.56 99 GLU A C 1
ATOM 797 O O . GLU A 1 99 ? 9.898 -8.493 -6.690 1.00 89.56 99 GLU A O 1
ATOM 802 N N . LEU A 1 100 ? 8.761 -6.646 -7.243 1.00 85.88 100 LEU A N 1
ATOM 803 C CA . LEU A 1 100 ? 9.359 -6.538 -8.581 1.00 85.88 100 LEU A CA 1
ATOM 804 C C . LEU A 1 100 ? 10.892 -6.399 -8.536 1.00 85.88 100 LEU A C 1
ATOM 806 O O . LEU A 1 100 ? 11.586 -6.806 -9.467 1.00 85.88 100 LEU A O 1
ATOM 810 N N . ARG A 1 101 ? 11.452 -5.820 -7.466 1.00 83.19 101 ARG A N 1
ATOM 811 C CA . ARG A 1 101 ? 12.909 -5.750 -7.268 1.00 83.19 10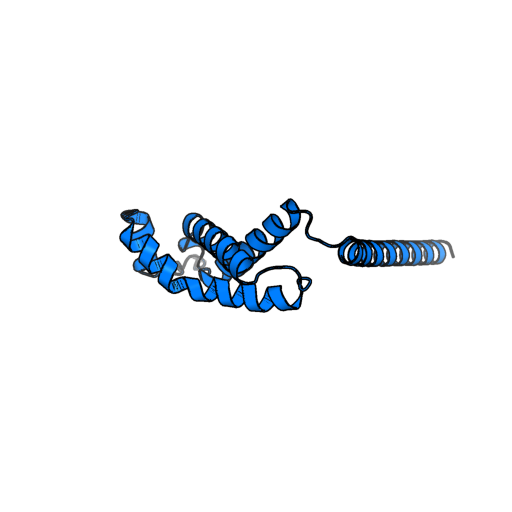1 ARG A CA 1
ATOM 812 C C . ARG A 1 101 ? 13.522 -7.103 -6.926 1.00 83.19 101 ARG A C 1
ATOM 814 O O . ARG A 1 101 ? 14.621 -7.365 -7.401 1.00 83.19 101 ARG A O 1
ATOM 821 N N . LYS A 1 102 ? 12.853 -7.924 -6.110 1.00 83.50 102 LYS A N 1
ATOM 822 C CA . LYS A 1 102 ? 13.355 -9.250 -5.700 1.00 83.50 102 LYS A CA 1
ATOM 823 C C . LYS A 1 102 ? 13.405 -10.235 -6.859 1.00 83.50 102 LYS A C 1
ATOM 825 O O . LYS A 1 102 ? 14.304 -11.062 -6.906 1.00 83.50 102 LYS A O 1
ATOM 830 N N . GLN A 1 103 ? 12.470 -10.123 -7.796 1.00 71.12 103 GLN A N 1
ATOM 831 C CA . GLN A 1 103 ? 12.416 -10.980 -8.981 1.00 71.12 103 GLN A CA 1
ATOM 832 C C . GLN A 1 103 ? 13.397 -10.545 -10.089 1.00 71.12 103 GLN A C 1
ATOM 834 O O . GLN A 1 103 ? 13.256 -10.962 -11.234 1.00 71.12 103 GLN A O 1
ATOM 839 N N . ASP A 1 104 ? 14.365 -9.667 -9.774 1.00 63.41 104 ASP A N 1
ATOM 840 C CA . ASP A 1 104 ? 15.328 -9.072 -10.715 1.00 63.41 104 ASP A CA 1
ATOM 841 C C . ASP A 1 104 ? 14.680 -8.463 -11.972 1.00 63.41 104 ASP A C 1
ATOM 843 O O . ASP A 1 104 ? 15.290 -8.323 -13.035 1.00 63.41 104 ASP A O 1
ATOM 847 N N . TRP A 1 105 ? 13.425 -8.032 -11.844 1.00 64.56 105 TRP A N 1
ATOM 848 C CA . TRP A 1 105 ? 12.609 -7.687 -12.996 1.00 64.56 105 TRP A CA 1
ATOM 849 C C . TRP A 1 105 ? 12.911 -6.310 -13.588 1.00 64.56 105 TRP A C 1
ATOM 851 O O . TRP A 1 105 ? 12.555 -6.021 -14.729 1.00 64.56 105 TRP A O 1
ATOM 861 N N . ILE A 1 106 ? 13.571 -5.424 -12.835 1.00 56.38 106 ILE A N 1
ATOM 862 C CA . ILE A 1 106 ? 13.934 -4.099 -13.345 1.00 56.38 106 ILE A CA 1
ATOM 863 C C . ILE A 1 106 ? 14.946 -4.290 -14.482 1.00 56.38 106 ILE A C 1
ATOM 865 O O . ILE A 1 106 ? 16.108 -4.609 -14.204 1.00 56.38 106 ILE A O 1
ATOM 869 N N . PRO A 1 107 ? 14.579 -4.018 -15.749 1.00 57.44 107 PRO A N 1
ATOM 870 C CA . PRO A 1 107 ? 15.504 -4.185 -16.853 1.00 57.44 107 PRO A CA 1
ATOM 871 C C . PRO A 1 107 ? 16.724 -3.294 -16.633 1.00 57.44 107 PRO A C 1
ATOM 873 O O . PRO A 1 107 ? 16.597 -2.138 -16.203 1.00 57.44 107 PRO A O 1
ATOM 876 N N . ARG A 1 108 ? 17.915 -3.795 -16.988 1.00 57.47 108 ARG A N 1
ATOM 877 C CA . ARG A 1 108 ? 19.174 -3.028 -16.924 1.00 57.47 108 ARG A CA 1
ATOM 878 C C . ARG A 1 108 ? 19.042 -1.631 -17.547 1.00 57.47 108 ARG A C 1
ATOM 880 O O . ARG A 1 108 ? 19.698 -0.710 -17.078 1.00 57.47 108 ARG A O 1
ATOM 887 N N . SER A 1 109 ? 18.173 -1.455 -18.546 1.00 56.25 109 SER A N 1
ATOM 888 C CA . SER A 1 109 ? 17.895 -0.183 -19.230 1.00 56.25 109 SER A CA 1
ATOM 889 C C . SER A 1 109 ? 17.161 0.869 -18.378 1.00 56.25 109 SER A C 1
ATOM 891 O O . SER A 1 109 ? 17.430 2.063 -18.506 1.00 56.25 109 SER A O 1
ATOM 893 N N . LEU A 1 110 ? 16.259 0.465 -17.479 1.00 57.34 110 LEU A N 1
ATOM 894 C CA . LEU A 1 110 ? 15.617 1.379 -16.523 1.00 57.34 110 LEU A CA 1
ATOM 895 C C . LE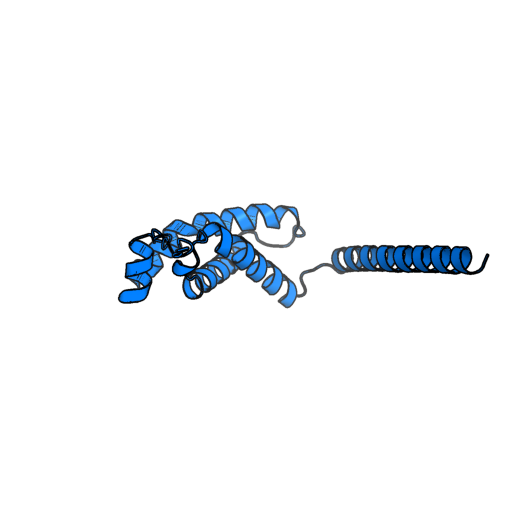U A 1 110 ? 16.569 1.713 -15.368 1.00 57.34 110 LEU A C 1
ATOM 897 O O . LEU A 1 110 ? 16.643 2.865 -14.932 1.00 57.34 110 LEU A O 1
ATOM 901 N N . ARG A 1 111 ? 17.380 0.736 -14.942 1.00 63.59 111 ARG A N 1
ATOM 902 C CA . ARG A 1 111 ? 18.457 0.950 -13.964 1.00 63.59 111 ARG A CA 1
ATOM 903 C C . ARG A 1 111 ? 19.541 1.888 -14.512 1.00 63.59 111 ARG A C 1
ATOM 905 O O . ARG A 1 111 ? 19.992 2.782 -13.800 1.00 63.59 111 ARG A O 1
ATOM 912 N N . SER A 1 112 ? 19.905 1.755 -15.788 1.00 61.28 112 SER A N 1
ATOM 913 C CA . SER A 1 112 ? 20.891 2.619 -16.441 1.00 61.28 112 SER A CA 1
ATOM 914 C C . SER A 1 112 ? 20.379 4.044 -16.642 1.00 61.28 112 SER A C 1
ATOM 916 O O . SER A 1 112 ? 21.140 4.978 -16.411 1.00 61.28 112 SER A O 1
ATOM 918 N N . LYS A 1 113 ? 19.092 4.246 -16.971 1.00 63.34 113 LYS A N 1
ATOM 919 C CA . LYS A 1 113 ? 18.478 5.588 -16.993 1.00 63.34 113 LYS A CA 1
ATOM 920 C C . LYS A 1 113 ? 18.529 6.261 -15.623 1.00 63.34 113 LYS A C 1
ATOM 922 O O . LYS A 1 113 ? 18.937 7.414 -15.539 1.00 63.34 113 LYS A O 1
ATOM 927 N N . SER A 1 114 ? 18.179 5.543 -14.554 1.00 65.25 114 SER A N 1
ATOM 928 C CA . SER A 1 114 ? 18.239 6.096 -13.195 1.00 65.25 114 SER A CA 1
ATOM 929 C C . SER A 1 114 ? 19.671 6.444 -12.773 1.00 65.25 114 SER A C 1
ATOM 931 O O . SER A 1 114 ? 19.883 7.496 -12.178 1.00 65.25 114 SER A O 1
ATOM 933 N N . ASN A 1 115 ? 20.655 5.605 -13.114 1.00 69.94 115 ASN A N 1
ATOM 934 C CA . ASN A 1 115 ? 22.070 5.893 -12.859 1.00 69.94 115 ASN A CA 1
ATOM 935 C C . ASN A 1 115 ? 22.599 7.049 -13.716 1.00 69.94 115 ASN A C 1
ATOM 937 O O . ASN A 1 115 ? 23.404 7.838 -13.239 1.00 69.94 115 ASN A O 1
ATOM 941 N N . ARG A 1 116 ? 22.133 7.187 -14.960 1.00 70.69 116 ARG A N 1
ATOM 942 C CA . ARG A 1 116 ? 22.516 8.298 -15.838 1.00 70.69 116 ARG A CA 1
ATOM 943 C C . ARG A 1 116 ? 21.980 9.630 -15.330 1.00 70.69 116 ARG A C 1
ATOM 945 O O . ARG A 1 116 ? 22.714 10.605 -15.356 1.00 70.69 116 ARG A O 1
ATOM 952 N N . ILE A 1 117 ? 20.749 9.659 -14.818 1.00 76.06 117 ILE A N 1
ATOM 953 C CA . ILE A 1 117 ? 20.199 10.850 -14.156 1.00 76.06 117 ILE A CA 1
ATOM 954 C C . ILE A 1 117 ? 21.036 11.203 -12.923 1.00 76.06 117 ILE A C 1
ATOM 956 O O . ILE A 1 117 ? 21.435 12.351 -12.793 1.00 76.06 117 ILE A O 1
ATOM 960 N N . LYS A 1 118 ? 21.363 10.226 -12.065 1.00 75.62 118 LYS A N 1
ATOM 961 C CA . LYS A 1 118 ? 22.243 10.459 -10.906 1.00 75.62 118 LYS A CA 1
ATOM 962 C C . LYS A 1 118 ? 23.596 11.038 -11.311 1.00 75.62 118 LYS A C 1
ATOM 964 O O . LYS A 1 118 ? 24.025 12.017 -10.723 1.00 75.62 118 LYS A O 1
ATOM 969 N N . LYS A 1 119 ? 24.217 10.480 -12.351 1.00 80.50 119 LYS A N 1
ATOM 970 C CA . LYS A 1 119 ? 25.515 10.941 -12.844 1.00 80.50 119 LYS A CA 1
ATOM 971 C C . LYS A 1 119 ? 25.459 12.368 -13.397 1.00 80.50 119 LYS A C 1
ATOM 973 O O . LYS A 1 119 ? 26.335 13.158 -13.098 1.00 80.50 119 LYS A O 1
ATOM 978 N N . ILE A 1 120 ? 24.410 12.713 -14.147 1.00 83.44 120 ILE A N 1
ATOM 979 C CA . ILE A 1 120 ? 24.206 14.084 -14.647 1.00 83.44 120 ILE A CA 1
ATOM 980 C C . ILE A 1 120 ? 24.001 15.062 -13.485 1.00 83.44 120 ILE A C 1
ATOM 982 O O . ILE A 1 120 ? 24.514 16.173 -13.528 1.00 83.44 120 ILE A O 1
ATOM 986 N N . VAL A 1 121 ? 23.265 14.659 -12.446 1.00 81.62 121 VAL A N 1
ATOM 987 C CA . VAL A 1 121 ? 23.081 15.479 -11.240 1.00 81.62 121 VAL A CA 1
ATOM 988 C C . VAL A 1 121 ? 24.413 15.677 -10.512 1.00 81.62 121 VAL A C 1
ATOM 990 O O . VAL A 1 121 ? 24.746 16.809 -10.194 1.00 81.62 121 VAL A O 1
ATOM 993 N N . GLU A 1 122 ? 25.207 14.621 -10.326 1.00 82.69 122 GLU A N 1
ATOM 994 C CA . GLU A 1 122 ? 26.547 14.715 -9.726 1.00 82.69 122 GLU A CA 1
ATOM 995 C C . GLU A 1 122 ? 27.501 15.590 -10.557 1.00 82.69 122 GLU A C 1
ATOM 997 O O . GLU A 1 122 ? 28.232 16.401 -9.996 1.00 82.69 122 GLU A O 1
ATOM 1002 N N . GLU A 1 123 ? 27.482 15.464 -11.887 1.00 81.00 123 GLU A N 1
ATOM 1003 C CA . GLU A 1 123 ? 28.282 16.290 -12.800 1.00 81.00 123 GLU A CA 1
ATOM 1004 C C . GLU A 1 123 ? 27.867 17.768 -12.717 1.00 81.00 123 GLU A C 1
ATOM 1006 O O . GLU A 1 123 ? 28.726 18.634 -12.576 1.00 81.00 123 GLU A O 1
ATOM 1011 N N . LEU A 1 124 ? 26.562 18.063 -12.716 1.00 80.19 124 LEU A N 1
ATOM 1012 C CA . LEU A 1 124 ? 26.042 19.424 -12.541 1.00 80.19 124 LEU A CA 1
ATOM 1013 C C . LEU A 1 124 ? 26.409 20.008 -11.172 1.00 80.19 124 LEU A C 1
ATOM 1015 O O . LEU A 1 124 ? 26.833 21.158 -11.090 1.00 80.19 124 LEU A O 1
ATOM 1019 N N . GLU A 1 125 ? 26.291 19.222 -10.102 1.00 77.81 125 GLU A N 1
ATOM 1020 C CA . GLU A 1 125 ? 26.694 19.634 -8.756 1.00 77.81 125 GLU A CA 1
ATOM 1021 C C . GLU A 1 125 ? 28.204 19.903 -8.668 1.00 77.81 125 GLU A C 1
ATOM 1023 O O . GLU A 1 125 ? 28.622 20.849 -7.997 1.00 77.81 125 GLU A O 1
ATOM 1028 N N . GLN A 1 126 ? 29.033 19.115 -9.361 1.00 76.00 126 GLN A N 1
ATOM 1029 C CA . GLN A 1 126 ? 30.479 19.333 -9.438 1.00 76.00 126 GLN A CA 1
ATOM 1030 C C . GLN A 1 126 ? 30.839 20.577 -10.250 1.00 76.00 126 GLN A C 1
ATOM 1032 O O . GLN A 1 126 ? 31.666 21.364 -9.793 1.00 76.00 126 GLN A O 1
ATOM 1037 N N . THR A 1 127 ? 30.211 20.798 -11.408 1.00 75.06 127 THR A N 1
ATOM 1038 C CA . THR A 1 127 ? 30.424 22.013 -12.208 1.00 75.06 127 THR A CA 1
ATOM 1039 C C . THR A 1 127 ? 30.004 23.252 -11.429 1.00 75.06 127 THR A C 1
ATOM 1041 O O . THR A 1 127 ? 30.766 24.211 -11.346 1.00 75.06 127 THR A O 1
AT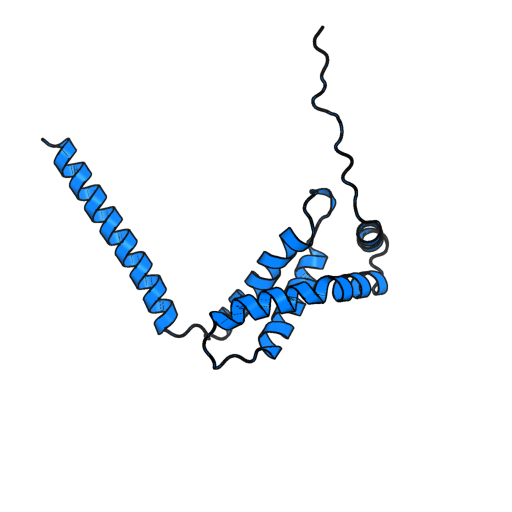OM 1044 N N . GLN A 1 128 ? 28.848 23.209 -10.767 1.00 70.19 128 GLN A N 1
ATOM 1045 C CA . GLN A 1 128 ? 28.366 24.328 -9.966 1.00 70.19 128 GLN A CA 1
ATOM 1046 C C . GLN A 1 128 ? 29.259 24.590 -8.743 1.00 70.19 128 GLN A C 1
ATOM 1048 O O . GLN A 1 128 ? 29.495 25.743 -8.392 1.00 70.19 128 GLN A O 1
ATOM 1053 N N . ARG A 1 129 ? 29.822 23.548 -8.113 1.00 59.81 129 ARG A N 1
ATOM 1054 C CA . ARG A 1 129 ? 30.846 23.712 -7.065 1.00 59.81 129 ARG A CA 1
ATOM 1055 C C . ARG A 1 129 ? 32.164 24.279 -7.599 1.00 59.81 129 ARG A C 1
ATOM 1057 O O . ARG A 1 129 ? 32.787 25.065 -6.893 1.00 59.81 129 ARG A O 1
ATOM 1064 N N . GLY A 1 130 ? 32.576 23.909 -8.811 1.00 59.56 130 GLY A N 1
ATOM 1065 C CA . GLY A 1 130 ? 33.768 24.447 -9.473 1.00 59.56 130 GLY A CA 1
ATOM 1066 C C . GLY A 1 130 ? 33.632 25.934 -9.810 1.00 59.56 130 GLY A C 1
ATOM 1067 O O . GLY A 1 130 ? 34.495 26.722 -9.441 1.00 59.56 130 GLY A O 1
ATOM 1068 N N . GLU A 1 131 ? 32.502 26.336 -10.399 1.00 57.47 131 GLU A N 1
ATOM 1069 C CA . GLU A 1 131 ? 32.204 27.743 -10.709 1.00 57.47 131 GLU A CA 1
ATOM 1070 C C . GLU A 1 131 ? 32.090 28.622 -9.454 1.00 57.47 131 GLU A C 1
ATOM 1072 O O . GLU A 1 131 ? 32.470 29.794 -9.474 1.00 57.47 131 GLU A O 1
ATOM 1077 N N . VAL A 1 132 ? 31.569 28.077 -8.348 1.00 57.31 132 VAL A N 1
ATOM 1078 C CA . VAL A 1 132 ? 31.516 28.789 -7.062 1.00 57.31 132 VAL A CA 1
ATOM 1079 C C . VAL A 1 132 ? 32.911 28.938 -6.459 1.00 57.31 132 VAL A C 1
ATOM 1081 O O . VAL A 1 132 ? 33.199 29.997 -5.911 1.00 57.31 132 VAL A O 1
ATOM 1084 N N . ASN A 1 133 ? 33.78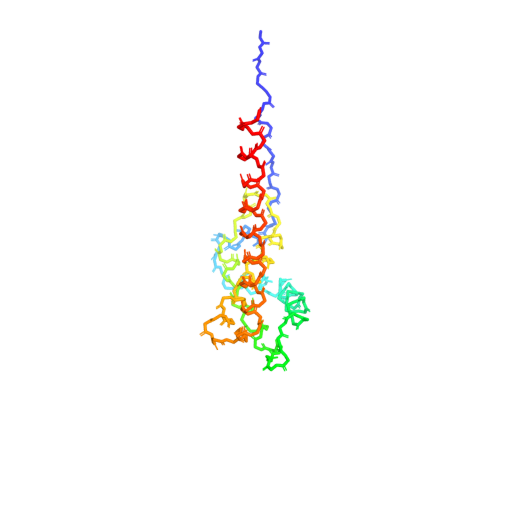8 27.937 -6.589 1.00 51.91 133 ASN A N 1
ATOM 1085 C CA . ASN A 1 133 ? 35.171 28.072 -6.135 1.00 51.91 133 ASN A CA 1
ATOM 1086 C C . ASN A 1 133 ? 35.897 29.167 -6.923 1.00 51.91 133 ASN A C 1
ATOM 1088 O O . ASN A 1 133 ? 36.431 30.072 -6.297 1.00 51.91 133 ASN A O 1
ATOM 1092 N N . ASP A 1 134 ? 35.828 29.164 -8.258 1.00 53.31 134 ASP A N 1
ATOM 1093 C CA . ASP A 1 134 ? 36.524 30.148 -9.106 1.00 53.31 134 ASP A CA 1
ATOM 1094 C C . ASP A 1 134 ? 36.041 31.593 -8.891 1.00 53.31 134 ASP A C 1
ATOM 1096 O O . ASP A 1 134 ? 36.828 32.532 -8.983 1.00 53.31 134 ASP A O 1
ATOM 1100 N N . ARG A 1 135 ? 34.764 31.794 -8.539 1.00 52.59 135 ARG A N 1
ATOM 1101 C CA . ARG A 1 135 ? 34.227 33.124 -8.195 1.00 52.59 135 ARG A CA 1
ATOM 1102 C C . ARG A 1 135 ? 34.620 33.626 -6.807 1.00 52.59 135 ARG A C 1
ATOM 1104 O O . ARG A 1 135 ? 34.493 34.818 -6.558 1.00 52.59 135 ARG A O 1
ATOM 1111 N N . VAL A 1 136 ? 35.041 32.745 -5.902 1.00 52.16 136 VAL A N 1
ATOM 1112 C CA . VAL A 1 136 ? 35.462 33.115 -4.539 1.00 52.16 136 VAL A CA 1
ATOM 1113 C C . VAL A 1 136 ? 36.971 33.403 -4.479 1.00 52.16 136 VAL A C 1
ATOM 1115 O O . VAL A 1 136 ? 37.430 34.008 -3.513 1.00 52.16 136 VAL A O 1
ATOM 1118 N N . VAL A 1 137 ? 37.740 33.031 -5.513 1.00 51.97 137 VAL A N 1
ATOM 1119 C CA . VAL A 1 137 ? 39.193 33.295 -5.607 1.00 51.97 137 VAL A CA 1
ATOM 1120 C C . VAL A 1 137 ? 39.577 34.503 -6.479 1.00 51.97 137 VAL A C 1
ATOM 1122 O O . VAL A 1 137 ? 40.771 34.731 -6.669 1.00 51.97 137 VAL A O 1
ATOM 1125 N N . ALA A 1 138 ? 38.610 35.275 -6.991 1.00 41.97 138 ALA A N 1
ATOM 1126 C CA . ALA A 1 138 ? 38.843 36.479 -7.802 1.00 41.97 138 ALA A CA 1
ATOM 1127 C C . ALA A 1 138 ? 38.627 37.781 -7.017 1.00 41.97 138 ALA A C 1
ATOM 1129 O O . ALA A 1 138 ? 37.651 37.846 -6.235 1.00 41.97 138 ALA A O 1
#

Radius of gyration: 23.11 Å; chains: 1; bounding box: 56×49×55 Å